Protein AF-A0A8S2SFI3-F1 (afdb_monomer_lite)

Foldseek 3Di:
DDQFWDWDQDPVRDTDIDGHHCVQFQDDPDPVQAPDPWTKGFPDRPDGPDIQTHEDPQFDDRRSPDGVPPDPVDLCVVLVVQDDPPDDPVPGDPSNVVVVVVVVVVVVVVVVVD

pLDDT: mean 78.78, std 11.24, range [43.22, 95.94]

Secondary structure (DSSP, 8-state):
--SSEEEEE-TTS-EEEEE--HHHHS--S-GGGS-TTPEEEES-SSS-S-EEEEPPTTEESTTS-EE--S----HHHHHHHH--TTS-GGGS-HHHHHHHHHHHHHHHHHHH--

Structure (mmCIF, N/CA/C/O backbone):
data_AF-A0A8S2SFI3-F1
#
_entry.id   AF-A0A8S2SFI3-F1
#
loop_
_atom_site.group_PDB
_atom_site.id
_atom_site.type_symbol
_atom_site.label_atom_id
_atom_site.label_alt_id
_atom_site.label_comp_id
_atom_site.label_asym_id
_atom_site.label_entity_id
_atom_site.label_seq_id
_atom_site.pdbx_PDB_ins_code
_atom_site.Cartn_x
_atom_site.Cartn_y
_atom_site.Cartn_z
_atom_site.occupancy
_atom_site.B_iso_or_equiv
_atom_site.auth_seq_id
_atom_site.auth_comp_id
_atom_site.auth_asym_id
_atom_site.auth_atom_id
_atom_site.pdbx_PDB_model_num
ATOM 1 N N . MET A 1 1 ? -27.427 1.764 4.174 1.00 43.22 1 MET A N 1
ATOM 2 C CA . MET A 1 1 ? -26.903 0.687 3.311 1.00 43.22 1 MET A CA 1
ATOM 3 C C . MET A 1 1 ? -25.541 1.191 2.866 1.00 43.22 1 MET A C 1
ATOM 5 O O . MET A 1 1 ? -25.529 2.257 2.279 1.00 43.22 1 MET A O 1
ATOM 9 N N . ASP A 1 2 ? -24.382 0.740 3.348 1.00 52.88 2 ASP A N 1
ATOM 10 C CA . ASP A 1 2 ? -23.917 -0.594 3.749 1.00 52.88 2 ASP A CA 1
ATOM 11 C C . ASP A 1 2 ? -23.079 -0.527 5.039 1.00 52.88 2 ASP A C 1
ATOM 13 O O . ASP A 1 2 ? -22.007 0.069 5.065 1.00 52.88 2 ASP A O 1
ATOM 17 N N . LYS A 1 3 ? -23.562 -1.117 6.138 1.00 60.16 3 LYS A N 1
ATOM 18 C CA . LYS A 1 3 ? -22.807 -1.226 7.406 1.00 60.16 3 LYS A CA 1
ATOM 19 C C . LYS A 1 3 ? -22.317 -2.649 7.701 1.00 60.16 3 LYS A C 1
ATOM 21 O O . LYS A 1 3 ? -21.690 -2.873 8.734 1.00 60.16 3 LYS A O 1
ATOM 26 N N . PHE A 1 4 ? -22.633 -3.593 6.817 1.00 70.31 4 PHE A N 1
ATOM 27 C CA . PHE A 1 4 ? -22.477 -5.026 7.060 1.00 70.31 4 PHE A CA 1
ATOM 28 C C . PHE A 1 4 ? -21.632 -5.745 6.013 1.00 70.31 4 PHE A C 1
ATOM 30 O O . PHE A 1 4 ? -21.535 -6.957 6.091 1.00 70.31 4 PHE A O 1
ATOM 37 N N . TYR A 1 5 ? -21.022 -5.057 5.047 1.00 75.19 5 TYR A N 1
ATOM 38 C CA . TYR A 1 5 ? -20.206 -5.714 4.024 1.00 75.19 5 TYR A CA 1
ATOM 39 C C . TYR A 1 5 ? -18.886 -4.975 3.824 1.00 75.19 5 TYR A C 1
ATOM 41 O O . TYR A 1 5 ? -18.870 -3.753 3.693 1.00 75.19 5 TYR A O 1
ATOM 49 N N . LEU A 1 6 ? -17.786 -5.728 3.787 1.00 77.88 6 LEU A N 1
ATOM 50 C CA . LEU A 1 6 ? -16.455 -5.255 3.418 1.00 77.88 6 LEU A CA 1
ATOM 51 C C . LEU A 1 6 ? -1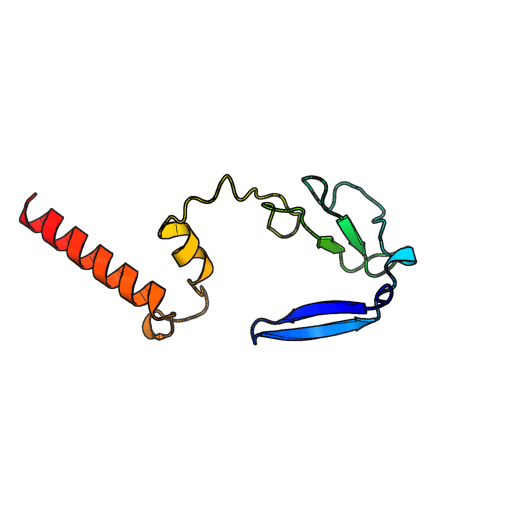6.064 -5.915 2.097 1.00 77.88 6 LEU A C 1
ATOM 53 O O . LEU A 1 6 ? -15.961 -7.137 2.025 1.00 77.88 6 LEU A O 1
ATOM 57 N N . CYS A 1 7 ? -15.824 -5.110 1.066 1.00 79.88 7 CYS A N 1
ATOM 58 C CA . CYS A 1 7 ? -15.398 -5.595 -0.243 1.00 79.88 7 CYS A CA 1
ATOM 59 C C . CYS A 1 7 ? -13.909 -5.333 -0.464 1.00 79.88 7 CYS A C 1
ATOM 61 O O . CYS A 1 7 ? -13.443 -4.200 -0.354 1.00 79.88 7 CYS A O 1
ATOM 63 N N . LEU A 1 8 ? -13.170 -6.385 -0.808 1.00 77.94 8 LEU A N 1
ATOM 64 C CA . LEU A 1 8 ? -11.751 -6.339 -1.138 1.00 77.94 8 LEU A CA 1
ATOM 65 C C . LEU A 1 8 ? -11.571 -6.654 -2.622 1.00 77.94 8 LEU A C 1
ATOM 67 O O . LEU A 1 8 ? -12.059 -7.670 -3.117 1.00 77.94 8 LEU A O 1
ATOM 71 N N . CYS A 1 9 ? -10.848 -5.799 -3.340 1.00 77.62 9 CYS A N 1
ATOM 72 C CA . CYS A 1 9 ? -10.479 -6.086 -4.721 1.00 77.62 9 CYS A CA 1
ATOM 73 C C . CYS A 1 9 ? -9.340 -7.108 -4.754 1.00 77.62 9 CYS A C 1
ATOM 75 O O . CYS A 1 9 ? -8.266 -6.895 -4.191 1.00 77.62 9 CYS A O 1
ATOM 77 N N . THR A 1 10 ? -9.575 -8.219 -5.442 1.00 68.75 10 THR A N 1
ATOM 78 C CA . THR A 1 10 ? -8.558 -9.235 -5.723 1.00 68.75 10 THR A CA 1
ATOM 79 C C . THR A 1 10 ? -7.639 -8.784 -6.862 1.00 68.75 10 THR A C 1
ATOM 81 O O . THR A 1 10 ? -7.965 -7.874 -7.631 1.00 68.75 10 THR A O 1
ATOM 84 N N . LYS A 1 11 ? -6.479 -9.441 -7.008 1.00 68.88 11 LYS A N 1
ATOM 85 C CA . LYS A 1 11 ? -5.534 -9.174 -8.112 1.00 68.88 11 LYS A CA 1
ATOM 86 C C . LYS A 1 11 ? -6.170 -9.361 -9.496 1.00 68.88 11 LYS A C 1
ATOM 88 O O . LYS A 1 11 ? -5.755 -8.701 -10.446 1.00 68.88 11 LYS A O 1
ATOM 93 N N . ASP A 1 12 ? -7.213 -10.181 -9.576 1.00 75.19 12 ASP A N 1
ATOM 94 C CA . ASP A 1 12 ? -7.966 -10.476 -10.796 1.00 75.19 12 ASP A CA 1
ATOM 95 C C . ASP A 1 12 ? -9.094 -9.467 -11.063 1.00 75.19 12 ASP A C 1
ATOM 97 O O . ASP A 1 12 ? -9.996 -9.735 -11.854 1.00 75.19 12 ASP A O 1
ATOM 101 N N . ARG A 1 13 ? -9.070 -8.304 -10.391 1.00 71.19 13 ARG A N 1
ATOM 102 C CA . ARG A 1 13 ? -10.060 -7.218 -10.514 1.00 71.19 13 ARG A CA 1
ATOM 103 C C . ARG A 1 13 ? -11.498 -7.623 -10.163 1.00 71.19 13 ARG A C 1
ATOM 105 O O . ARG A 1 13 ? -12.435 -6.917 -10.521 1.00 71.19 13 ARG A O 1
ATOM 112 N N . HIS A 1 14 ? -11.676 -8.716 -9.426 1.00 81.62 14 HIS A N 1
ATOM 113 C CA . HIS A 1 14 ? -12.966 -9.097 -8.855 1.00 81.62 14 HIS A CA 1
ATOM 114 C C . HIS A 1 14 ? -13.089 -8.556 -7.430 1.00 81.62 14 HIS A C 1
ATOM 116 O O . HIS A 1 14 ? -12.139 -8.657 -6.645 1.00 81.62 14 HIS A O 1
ATOM 122 N N . ALA A 1 15 ? -14.255 -8.009 -7.087 1.00 79.44 15 ALA A N 1
ATOM 123 C CA . ALA A 1 15 ? -14.578 -7.626 -5.719 1.00 79.44 15 ALA A CA 1
ATOM 124 C C . ALA A 1 15 ? -15.027 -8.865 -4.935 1.00 79.44 15 ALA A C 1
ATOM 126 O O . ALA A 1 15 ? -16.003 -9.514 -5.306 1.00 79.44 15 ALA A O 1
ATOM 127 N N . ASN A 1 16 ? -14.316 -9.191 -3.857 1.00 79.06 16 ASN A N 1
ATOM 128 C CA . ASN A 1 16 ? -14.723 -10.217 -2.909 1.00 79.06 16 ASN A CA 1
ATOM 129 C C . ASN A 1 16 ? -15.301 -9.532 -1.668 1.00 79.06 16 ASN A C 1
ATOM 131 O O . ASN A 1 16 ? -14.574 -8.849 -0.943 1.00 79.06 16 ASN A O 1
ATOM 135 N N . CYS A 1 17 ? -16.610 -9.664 -1.469 1.00 81.31 17 CYS A N 1
ATOM 136 C CA . CYS A 1 17 ? -17.337 -9.015 -0.386 1.00 81.31 17 CYS A CA 1
ATOM 137 C C . CYS A 1 17 ? -17.658 -10.025 0.709 1.00 81.31 17 CYS A C 1
ATOM 139 O O . CYS A 1 17 ? -18.289 -11.047 0.451 1.00 81.31 17 CYS A O 1
ATOM 141 N N . VAL A 1 18 ? -17.243 -9.719 1.932 1.00 78.75 18 VAL A N 1
ATOM 142 C CA . VAL A 1 18 ? -17.527 -10.528 3.119 1.00 78.75 18 VAL A CA 1
ATOM 143 C C . VAL A 1 18 ? -18.429 -9.755 4.063 1.00 78.75 18 VAL A C 1
ATOM 145 O O . VAL A 1 18 ? -18.359 -8.525 4.136 1.00 78.75 18 VAL A O 1
ATOM 148 N N . GLU A 1 19 ? -19.291 -10.470 4.781 1.00 74.88 19 GLU A N 1
ATOM 149 C CA . GLU A 1 19 ? -20.133 -9.853 5.797 1.00 74.88 19 GLU A CA 1
ATOM 150 C C . GLU A 1 19 ? -19.248 -9.342 6.945 1.00 74.88 19 GLU A C 1
ATOM 152 O O . GLU A 1 19 ? -18.482 -10.087 7.556 1.00 74.88 19 GLU A O 1
ATOM 157 N N . PHE A 1 20 ? -19.304 -8.040 7.197 1.00 73.94 20 PHE A N 1
ATOM 158 C CA . PHE A 1 20 ? -18.461 -7.333 8.144 1.00 73.94 20 PHE A CA 1
ATOM 159 C C . PHE A 1 20 ? -19.247 -6.208 8.820 1.00 73.94 20 PHE A C 1
ATOM 161 O O . PHE A 1 20 ? -19.597 -5.206 8.198 1.00 73.94 20 PHE A O 1
ATOM 168 N N . ASN A 1 21 ? -19.519 -6.364 10.117 1.00 72.75 21 ASN A N 1
ATOM 169 C CA . ASN A 1 21 ? -20.246 -5.370 10.900 1.00 72.75 21 ASN A CA 1
ATOM 170 C C . ASN A 1 21 ? -19.305 -4.244 11.351 1.00 72.75 21 ASN A C 1
ATOM 172 O O . ASN A 1 21 ? -18.552 -4.397 12.318 1.00 72.75 21 ASN A O 1
ATOM 176 N N . TYR A 1 22 ? -19.396 -3.097 10.677 1.00 71.69 22 TYR A N 1
ATOM 177 C CA . TYR A 1 22 ? -18.589 -1.920 10.990 1.00 71.69 22 TYR A CA 1
ATOM 178 C C . TYR A 1 22 ? -18.777 -1.447 12.439 1.00 71.69 22 TYR A C 1
ATOM 180 O O . TYR A 1 22 ? -17.793 -1.084 13.068 1.00 71.69 22 TYR A O 1
ATOM 188 N N . ASP A 1 23 ? -19.987 -1.496 13.005 1.00 69.62 23 ASP A N 1
ATOM 189 C CA . ASP A 1 23 ? -20.259 -0.973 14.354 1.00 69.62 23 ASP A CA 1
ATOM 190 C C . ASP A 1 23 ? -19.609 -1.830 15.467 1.00 69.62 23 ASP A C 1
ATOM 192 O O . ASP A 1 23 ? -19.303 -1.313 16.541 1.00 69.62 23 ASP A O 1
ATOM 196 N N . LYS A 1 24 ? -19.348 -3.125 15.220 1.00 68.38 24 LYS A N 1
ATOM 197 C CA . LYS A 1 24 ? -18.701 -4.031 16.196 1.00 68.38 24 LYS A CA 1
ATOM 198 C C . LYS A 1 24 ? -17.179 -4.100 16.068 1.00 68.38 24 LYS A C 1
ATOM 200 O O . LYS A 1 24 ? -16.499 -4.375 17.053 1.00 68.38 24 LYS A O 1
ATOM 205 N N . ASN A 1 25 ? -16.655 -3.843 14.872 1.00 67.19 25 ASN A N 1
ATOM 206 C CA . ASN A 1 25 ? -15.281 -4.187 14.506 1.00 67.19 25 ASN A CA 1
ATOM 207 C C . ASN A 1 25 ? -14.408 -2.971 14.126 1.00 67.19 25 ASN A C 1
ATOM 209 O O . ASN A 1 25 ? -13.288 -3.148 13.646 1.00 67.19 25 ASN A O 1
ATOM 213 N N . L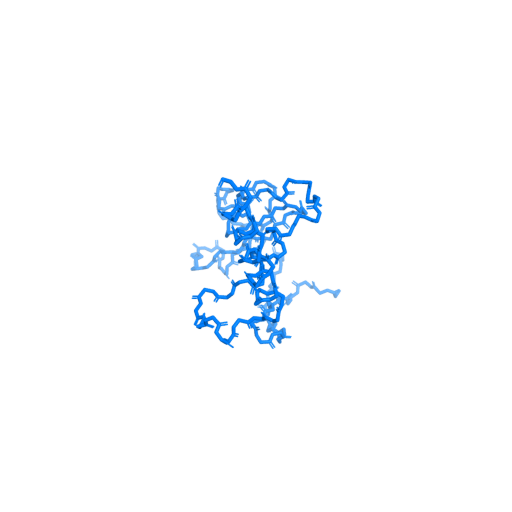EU A 1 26 ? -14.899 -1.739 14.343 1.00 63.88 26 LEU A N 1
ATOM 214 C CA . LEU A 1 26 ? -14.197 -0.487 13.999 1.00 63.88 26 LEU A CA 1
ATOM 215 C C . LEU A 1 26 ? -13.076 -0.074 14.959 1.00 63.88 26 LEU A C 1
ATOM 217 O O . LEU A 1 26 ? -12.380 0.910 14.701 1.00 63.88 26 LEU A O 1
ATOM 221 N N . GLN A 1 27 ? -12.981 -0.714 16.122 1.00 70.50 27 GLN A N 1
ATOM 222 C CA . GLN A 1 27 ? -12.042 -0.309 17.161 1.00 70.50 27 GLN A CA 1
ATOM 223 C C . GLN A 1 27 ? -11.143 -1.475 17.512 1.00 70.50 27 GLN A C 1
ATOM 225 O O . GLN A 1 27 ? -11.519 -2.367 18.264 1.00 70.50 27 GLN A O 1
ATOM 230 N N . CYS A 1 28 ? -9.942 -1.442 16.948 1.00 78.75 28 CYS A N 1
ATOM 231 C CA . CYS A 1 28 ? -8.870 -2.320 17.366 1.00 78.75 28 CYS A CA 1
ATOM 232 C C . CYS A 1 28 ? -8.485 -2.037 18.819 1.00 78.75 28 CYS A C 1
ATOM 234 O O . CYS A 1 28 ? -8.467 -0.882 19.251 1.00 78.75 28 CYS A O 1
ATOM 236 N N . SER A 1 29 ? -8.099 -3.084 19.548 1.00 76.00 29 SER A N 1
ATOM 237 C CA . SER A 1 29 ? -7.693 -2.984 20.958 1.00 76.00 29 SER A CA 1
ATOM 238 C C . SER A 1 29 ? -6.493 -2.053 21.189 1.00 76.00 29 SER A C 1
ATOM 240 O O . SER A 1 29 ? -6.286 -1.573 22.299 1.00 76.00 29 SER A O 1
ATOM 242 N N . SER A 1 30 ? -5.710 -1.767 20.143 1.00 76.19 30 SER A N 1
ATOM 243 C CA . SER A 1 30 ? -4.598 -0.817 20.170 1.00 76.19 30 SER A CA 1
ATOM 244 C C . SER A 1 30 ? -4.659 0.142 18.984 1.00 76.19 30 SER A C 1
ATOM 246 O O . SER A 1 30 ? -4.934 -0.252 17.851 1.00 76.19 30 SER A O 1
ATOM 248 N N . LYS A 1 31 ? -4.336 1.415 19.232 1.00 73.12 31 LYS A N 1
ATOM 249 C CA . LYS A 1 31 ? -4.211 2.445 18.187 1.00 73.12 31 LYS A CA 1
ATOM 250 C C . LYS A 1 31 ? -2.896 2.353 17.407 1.00 73.12 31 LYS A C 1
ATOM 252 O O . LYS A 1 31 ? -2.743 3.050 16.414 1.00 73.12 31 LYS A O 1
ATOM 257 N N . HIS A 1 32 ? -1.956 1.508 17.833 1.00 81.50 32 HIS A N 1
ATOM 258 C CA . HIS A 1 32 ? -0.630 1.405 17.215 1.00 81.50 32 HIS A CA 1
ATOM 259 C C . HIS A 1 32 ? -0.590 0.529 15.957 1.00 81.50 32 HIS A C 1
ATOM 261 O O . HIS A 1 32 ? 0.435 0.494 15.286 1.00 81.50 32 HIS A O 1
ATOM 267 N N . TYR A 1 33 ? -1.678 -0.171 15.619 1.00 87.00 33 TYR A N 1
ATOM 268 C CA . TYR A 1 33 ? -1.704 -1.020 14.426 1.00 87.00 33 TYR A CA 1
ATOM 269 C C . TYR A 1 33 ? -1.740 -0.228 13.120 1.00 87.00 33 TYR A C 1
ATOM 271 O O . TYR A 1 33 ? -1.189 -0.690 12.130 1.00 87.00 33 TYR A O 1
ATOM 279 N N . CYS A 1 34 ? -2.364 0.951 13.113 1.00 90.38 34 CYS A N 1
ATOM 280 C CA . CYS A 1 34 ? -2.485 1.783 11.922 1.00 90.38 34 CYS A CA 1
ATOM 281 C C . CYS A 1 34 ? -1.941 3.186 12.203 1.00 90.38 34 CYS A C 1
ATOM 283 O O . CYS A 1 34 ? -2.266 3.801 13.217 1.00 90.38 34 CYS A O 1
ATOM 285 N N . ALA A 1 35 ? -1.120 3.702 11.296 1.00 91.56 35 ALA A N 1
ATOM 286 C CA . ALA A 1 35 ? -0.526 5.028 11.369 1.00 91.56 35 ALA A CA 1
ATOM 287 C C . ALA A 1 35 ? -1.402 6.086 10.672 1.00 91.56 35 ALA A C 1
ATOM 289 O O . ALA A 1 35 ? -2.392 5.777 10.006 1.00 91.56 35 ALA A O 1
ATOM 290 N N . ASN A 1 36 ? -1.017 7.359 10.818 1.00 91.00 36 ASN A N 1
ATOM 291 C CA . ASN A 1 36 ? -1.507 8.477 9.999 1.00 91.00 36 ASN A CA 1
ATOM 292 C C . ASN A 1 36 ? -3.040 8.668 9.978 1.00 91.00 36 ASN A C 1
ATOM 294 O O . ASN A 1 36 ? -3.626 9.087 8.979 1.00 91.00 36 ASN A O 1
ATOM 298 N N . GLY A 1 37 ? -3.705 8.372 11.100 1.00 87.06 37 GLY A N 1
ATOM 299 C CA . GLY A 1 37 ? -5.150 8.576 11.254 1.00 87.06 37 GLY A CA 1
ATOM 300 C C . GLY A 1 37 ? -6.018 7.581 10.476 1.00 87.06 37 GLY A C 1
ATOM 301 O O . GLY A 1 37 ? -7.206 7.836 10.278 1.00 87.06 37 GLY A O 1
ATOM 302 N N . ALA A 1 38 ? -5.444 6.464 10.028 1.00 88.06 38 ALA A N 1
ATOM 303 C CA . ALA A 1 38 ? -6.179 5.395 9.368 1.00 88.06 38 ALA A CA 1
ATOM 304 C C . ALA A 1 38 ? -7.219 4.744 10.298 1.00 88.06 38 ALA A C 1
ATOM 306 O O . ALA A 1 38 ? -7.028 4.646 11.514 1.00 88.06 38 ALA A O 1
ATOM 307 N N . LYS A 1 39 ? -8.324 4.265 9.713 1.00 87.75 39 LYS A N 1
ATOM 308 C CA . LYS A 1 39 ? -9.327 3.488 10.456 1.00 87.75 39 LYS A CA 1
ATOM 309 C C . LYS A 1 39 ? -8.843 2.047 10.578 1.00 87.75 39 LYS A C 1
ATOM 311 O O . LYS A 1 39 ? -8.461 1.444 9.580 1.00 87.75 39 LYS A O 1
ATOM 316 N N . CYS A 1 40 ? -8.877 1.502 11.787 1.00 86.50 40 CYS A N 1
ATOM 317 C CA . CYS A 1 40 ? -8.460 0.132 12.054 1.00 86.50 40 CYS A CA 1
ATOM 318 C C . CYS A 1 40 ? -9.679 -0.790 12.096 1.00 86.50 40 CYS A C 1
ATOM 320 O O . CYS A 1 40 ? -10.660 -0.484 12.770 1.00 86.50 40 CYS A O 1
ATOM 322 N N . LEU A 1 41 ? -9.611 -1.901 11.371 1.00 83.94 41 LEU A N 1
ATOM 323 C CA . LEU A 1 41 ? -10.625 -2.945 11.350 1.00 83.94 41 LEU A CA 1
ATOM 324 C C . LEU A 1 41 ? -10.008 -4.234 11.887 1.00 83.94 41 LEU A C 1
ATOM 326 O O . LEU A 1 41 ? -8.900 -4.596 11.488 1.00 83.94 41 LEU A O 1
ATOM 330 N N . GLN A 1 42 ? -10.735 -4.933 12.750 1.00 82.00 42 GLN A N 1
ATOM 331 C CA . GLN A 1 42 ? -10.340 -6.252 13.242 1.00 82.00 42 GLN A CA 1
ATOM 332 C C . GLN A 1 42 ? -11.433 -7.285 12.975 1.00 82.00 42 GLN A C 1
ATOM 334 O O . GLN A 1 42 ? -12.613 -6.951 12.911 1.00 82.00 42 GLN A O 1
ATOM 339 N N . ASP A 1 43 ? -11.049 -8.542 12.804 1.00 75.06 43 ASP A N 1
ATOM 340 C CA . ASP A 1 43 ? -11.982 -9.646 12.567 1.00 75.06 43 ASP A CA 1
ATOM 341 C C . ASP A 1 43 ? -12.775 -10.043 13.825 1.00 75.06 43 ASP A C 1
ATOM 343 O O . ASP A 1 43 ? -13.957 -10.381 13.724 1.00 75.06 43 ASP A O 1
ATOM 347 N N . HIS A 1 44 ? -12.161 -9.961 15.010 1.00 75.88 44 HIS A N 1
ATOM 348 C CA . HIS A 1 44 ? -12.787 -10.346 16.274 1.00 75.88 44 HIS A CA 1
ATOM 349 C C . HIS A 1 44 ? -12.495 -9.341 17.407 1.00 75.88 44 HIS A C 1
ATOM 351 O O . HIS A 1 44 ? -11.345 -8.934 17.575 1.00 75.88 44 HIS A O 1
ATOM 357 N N . PRO A 1 45 ? -13.495 -8.957 18.232 1.00 74.19 45 PRO A N 1
ATOM 358 C CA . PRO A 1 45 ? -13.325 -7.932 19.265 1.00 74.19 45 PRO A CA 1
ATOM 359 C C . PRO A 1 45 ? -12.395 -8.336 20.417 1.00 74.19 45 PRO A C 1
ATOM 361 O O . PRO A 1 45 ? -11.744 -7.483 21.012 1.00 74.19 45 PRO A O 1
ATOM 364 N N . THR A 1 46 ? -12.347 -9.627 20.751 1.00 76.44 46 THR A N 1
ATOM 365 C CA . THR A 1 46 ? -11.663 -10.152 21.948 1.00 76.44 46 THR A CA 1
ATOM 366 C C . THR A 1 46 ? -10.331 -10.846 21.661 1.00 76.44 46 THR A C 1
ATOM 368 O O . THR A 1 46 ? -9.468 -10.901 22.530 1.00 76.44 46 THR A O 1
ATOM 371 N N . CYS A 1 47 ? -10.148 -11.379 20.457 1.00 79.25 47 CYS A N 1
ATOM 372 C CA . CYS A 1 47 ? -8.970 -12.146 20.042 1.00 79.25 47 CYS A CA 1
ATOM 373 C C . CYS A 1 47 ? -8.802 -12.003 18.521 1.00 79.25 47 CYS A C 1
ATOM 375 O O . CYS A 1 47 ? -9.234 -12.881 17.772 1.00 79.25 47 CYS A O 1
ATOM 377 N N . PRO A 1 48 ? -8.287 -10.853 18.055 1.00 76.94 48 PRO A N 1
ATOM 378 C CA . PRO A 1 48 ? -8.189 -10.577 16.631 1.00 76.94 48 PRO A CA 1
ATOM 379 C C . PRO A 1 48 ? -7.099 -11.441 15.985 1.00 76.94 48 PRO A C 1
AT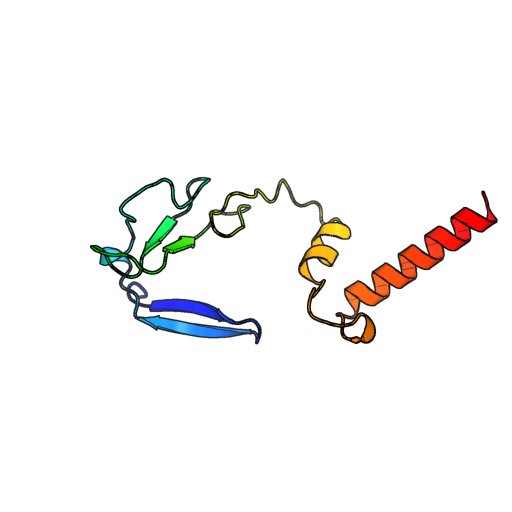OM 381 O O . PRO A 1 48 ? -5.963 -11.464 16.462 1.00 76.94 48 PRO A O 1
ATOM 384 N N . SER A 1 49 ? -7.435 -12.133 14.894 1.00 80.56 49 SER A N 1
ATOM 385 C CA . SER A 1 49 ? -6.483 -12.922 14.093 1.00 80.56 49 SER A CA 1
ATOM 386 C C . SER A 1 49 ? -6.020 -12.168 12.845 1.00 80.56 49 SER A C 1
ATOM 388 O O . SER A 1 49 ? -4.966 -12.476 12.288 1.00 80.56 49 SER A O 1
ATOM 390 N N . ALA A 1 50 ? -6.778 -11.155 12.420 1.00 79.12 50 ALA A N 1
ATOM 391 C CA . ALA A 1 50 ? -6.442 -10.309 11.286 1.00 79.12 50 ALA A CA 1
ATOM 392 C C . ALA A 1 50 ? -6.788 -8.843 11.563 1.00 79.12 50 ALA A C 1
ATOM 394 O O . ALA A 1 50 ? -7.828 -8.520 12.141 1.00 79.12 50 ALA A O 1
ATOM 395 N N . ILE A 1 51 ? -5.909 -7.949 11.106 1.00 84.31 51 ILE A N 1
ATOM 396 C CA . ILE A 1 51 ? -6.069 -6.500 11.230 1.00 84.31 51 ILE A CA 1
ATOM 397 C C . ILE A 1 51 ? -5.921 -5.873 9.848 1.00 84.31 51 ILE A C 1
ATOM 399 O O . ILE A 1 51 ? -4.991 -6.193 9.107 1.00 84.31 51 ILE A O 1
ATOM 403 N N . ILE A 1 52 ? -6.839 -4.970 9.512 1.00 85.62 52 ILE A N 1
ATOM 404 C CA . ILE A 1 52 ? -6.854 -4.239 8.247 1.00 85.62 52 ILE A CA 1
ATOM 405 C C . ILE A 1 52 ? -6.872 -2.742 8.551 1.00 85.62 52 ILE A C 1
ATOM 407 O O . ILE A 1 52 ? -7.737 -2.252 9.277 1.00 85.62 52 ILE A O 1
ATOM 411 N N . CYS A 1 53 ? -5.937 -2.002 7.958 1.00 87.56 53 CYS A N 1
ATOM 412 C CA . CYS A 1 53 ? -5.900 -0.548 8.038 1.00 87.56 53 CYS A CA 1
ATOM 413 C C . CYS A 1 53 ? -6.537 0.070 6.790 1.00 87.56 53 CYS A C 1
ATOM 415 O O . CYS A 1 53 ? -6.067 -0.126 5.671 1.00 87.56 53 CYS A O 1
ATOM 417 N N . VAL A 1 54 ? -7.604 0.843 6.983 1.00 86.69 54 VAL A N 1
ATOM 418 C CA .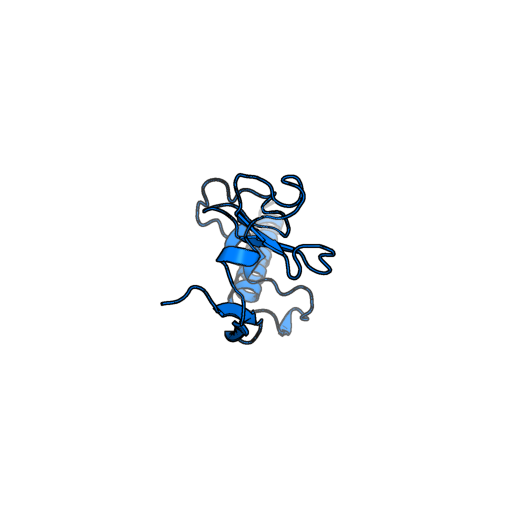 VAL A 1 54 ? -8.220 1.659 5.934 1.00 86.69 54 VAL A CA 1
ATOM 419 C C . VAL A 1 54 ? -7.543 3.024 5.947 1.00 86.69 54 VAL A C 1
ATOM 421 O O . VAL A 1 54 ? -7.825 3.868 6.806 1.00 86.69 54 VAL A O 1
ATOM 424 N N . CYS A 1 55 ? -6.612 3.207 5.015 1.00 87.44 55 CYS A N 1
ATOM 425 C CA . CYS A 1 55 ? -5.782 4.400 4.935 1.00 87.44 55 CYS A CA 1
ATOM 426 C C . CYS A 1 55 ? -6.579 5.646 4.550 1.00 87.44 55 CYS A C 1
ATOM 428 O O . CYS A 1 55 ? -7.538 5.597 3.779 1.00 87.44 55 CYS A O 1
ATOM 430 N N . THR A 1 56 ? -6.156 6.778 5.101 1.00 86.88 56 THR A N 1
ATOM 431 C CA . THR A 1 56 ? -6.591 8.107 4.675 1.00 86.88 56 THR A CA 1
ATOM 432 C C . THR A 1 56 ? -5.975 8.453 3.318 1.00 86.88 56 THR A C 1
ATOM 434 O O . THR A 1 56 ? -5.013 7.821 2.872 1.00 86.88 56 THR A O 1
ATOM 437 N N . ASN A 1 57 ? -6.542 9.452 2.637 1.00 83.19 57 ASN A N 1
ATOM 438 C CA . ASN A 1 57 ? -6.051 9.873 1.326 1.00 83.19 57 ASN A CA 1
ATOM 439 C C . ASN A 1 57 ? -4.544 10.160 1.364 1.00 83.19 57 ASN A C 1
ATOM 441 O O . ASN A 1 57 ? -4.051 10.805 2.289 1.00 83.19 57 ASN A O 1
ATOM 445 N N . CYS A 1 58 ? -3.844 9.699 0.326 1.00 82.44 58 CYS A N 1
ATOM 446 C CA . CYS A 1 58 ? -2.395 9.818 0.164 1.00 82.44 58 CYS A CA 1
ATOM 447 C C . CYS A 1 58 ? -1.550 9.004 1.156 1.00 82.44 58 CYS A C 1
ATOM 449 O O . CYS A 1 58 ? -0.345 9.216 1.208 1.00 82.44 58 CYS A O 1
ATOM 451 N N . PHE A 1 59 ? -2.118 8.057 1.903 1.00 86.25 59 PHE A N 1
ATOM 452 C CA . PHE A 1 59 ? -1.341 7.105 2.700 1.00 86.25 59 PHE A CA 1
ATOM 4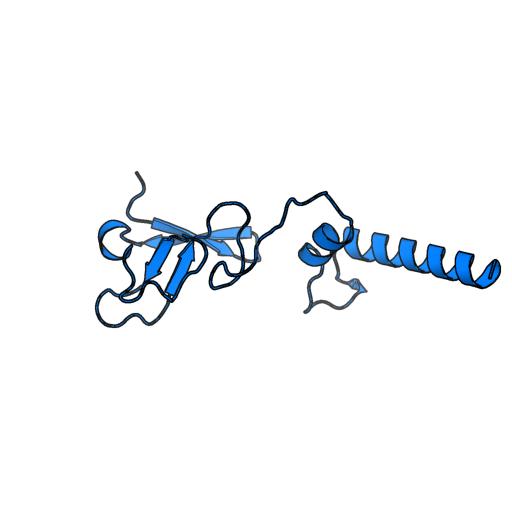53 C C . PHE A 1 59 ? -1.538 5.671 2.208 1.00 86.25 59 PHE A C 1
ATOM 455 O O . PHE A 1 59 ? -2.620 5.301 1.756 1.00 86.25 59 PHE A O 1
ATOM 462 N N . PHE A 1 60 ? -0.487 4.857 2.290 1.00 84.44 60 PHE A N 1
ATOM 463 C CA . PHE A 1 60 ? -0.499 3.466 1.835 1.00 84.44 60 PHE A CA 1
ATOM 464 C C . PHE A 1 60 ? 0.482 2.587 2.627 1.00 84.44 60 PHE A C 1
ATOM 466 O O . PHE A 1 60 ? 1.218 3.059 3.498 1.00 84.44 60 PHE A O 1
ATOM 473 N N . GLY A 1 61 ? 0.473 1.284 2.333 1.00 78.25 61 GLY A N 1
ATOM 474 C CA . GLY A 1 61 ? 1.183 0.254 3.096 1.00 78.25 61 GLY A CA 1
ATOM 475 C C . GLY A 1 61 ? 0.268 -0.466 4.087 1.00 78.25 61 GLY A C 1
ATOM 476 O O . GLY A 1 61 ? -0.869 -0.052 4.308 1.00 78.25 61 GLY A O 1
ATOM 477 N N . HIS A 1 62 ? 0.749 -1.560 4.683 1.00 85.50 62 HIS A N 1
ATOM 478 C CA . HIS A 1 62 ? -0.071 -2.405 5.564 1.00 85.50 62 HIS A CA 1
ATOM 479 C C . HIS A 1 62 ? -0.533 -1.686 6.837 1.00 85.50 62 HIS A C 1
ATOM 481 O O . HIS A 1 62 ? -1.592 -2.013 7.360 1.00 85.50 62 HIS A O 1
ATOM 487 N N . GLN A 1 63 ? 0.228 -0.691 7.302 1.00 91.38 63 GLN A N 1
ATOM 488 C CA . GLN A 1 63 ? -0.115 0.161 8.447 1.00 91.38 63 GLN A CA 1
ATOM 489 C C . GLN A 1 63 ? -0.444 1.592 8.020 1.00 91.38 63 GLN A C 1
ATOM 491 O O . GLN A 1 63 ? -0.533 2.468 8.875 1.00 91.38 63 GLN A O 1
ATOM 496 N N . CYS A 1 64 ? -0.592 1.869 6.721 1.00 90.75 64 CYS A N 1
ATOM 497 C CA . CYS A 1 64 ? -0.700 3.235 6.196 1.00 90.75 64 CYS A CA 1
ATOM 498 C C . CYS A 1 64 ? 0.510 4.113 6.555 1.00 90.75 64 CYS A C 1
ATOM 500 O O . CYS A 1 64 ? 0.374 5.318 6.760 1.00 90.75 64 CYS A O 1
ATOM 502 N N . GLN A 1 65 ? 1.692 3.505 6.686 1.00 89.88 65 GLN A N 1
ATOM 503 C CA . GLN A 1 65 ? 2.910 4.162 7.154 1.00 89.88 65 GLN A CA 1
ATOM 504 C C . GLN A 1 65 ? 3.579 5.035 6.087 1.00 89.88 65 GLN A C 1
ATOM 506 O O . GLN A 1 65 ? 4.351 5.930 6.426 1.00 89.88 65 GLN A O 1
ATOM 511 N N . PHE A 1 66 ? 3.298 4.781 4.810 1.00 83.88 66 PHE A N 1
ATOM 512 C CA . PHE A 1 66 ? 3.898 5.512 3.703 1.00 83.88 66 PHE A CA 1
ATOM 513 C C . PHE A 1 66 ? 2.970 6.629 3.252 1.00 83.88 66 PHE A C 1
ATOM 515 O O . PHE A 1 66 ? 1.760 6.434 3.161 1.00 83.88 66 PHE A O 1
ATOM 522 N N . TYR A 1 67 ? 3.544 7.792 2.962 1.00 83.75 67 TYR A N 1
ATOM 523 C CA . TYR A 1 67 ? 2.827 8.937 2.419 1.00 83.75 67 TYR A CA 1
ATOM 524 C C . TYR A 1 67 ? 3.168 9.085 0.939 1.00 83.75 67 TYR A C 1
ATOM 526 O O . TYR A 1 67 ? 4.335 9.253 0.581 1.00 83.75 67 TYR A O 1
ATOM 534 N N . ALA A 1 68 ? 2.148 9.057 0.090 1.00 70.88 68 ALA A N 1
ATOM 535 C CA . ALA A 1 68 ? 2.223 9.480 -1.297 1.00 70.88 68 ALA A CA 1
ATOM 536 C C . ALA A 1 68 ? 2.346 11.010 -1.306 1.00 70.88 68 ALA A C 1
ATOM 538 O O . ALA A 1 68 ? 1.363 11.754 -1.371 1.00 70.88 68 ALA A O 1
ATOM 539 N N . LYS A 1 69 ? 3.578 11.488 -1.120 1.00 59.50 69 LYS A N 1
ATOM 540 C CA . LYS A 1 69 ? 3.902 12.909 -1.069 1.00 59.50 69 LYS A CA 1
ATOM 541 C C . LYS A 1 69 ? 3.658 13.512 -2.438 1.00 59.50 69 LYS A C 1
ATOM 543 O O . LYS A 1 69 ? 4.474 13.293 -3.317 1.00 59.50 69 LYS A O 1
ATOM 548 N N . GLY A 1 70 ? 2.559 14.262 -2.583 1.00 53.00 70 GLY A N 1
ATOM 549 C CA . GLY A 1 70 ? 2.296 15.141 -3.726 1.00 53.00 70 GLY A CA 1
ATOM 550 C C . GLY A 1 70 ? 2.811 14.562 -5.037 1.00 53.00 70 GLY A C 1
ATOM 551 O O . GLY A 1 70 ? 3.768 15.086 -5.594 1.00 53.00 70 GLY A O 1
ATOM 552 N N . LEU A 1 71 ? 2.210 13.445 -5.438 1.00 48.91 71 LEU A N 1
ATOM 553 C CA . LEU A 1 71 ? 2.426 12.718 -6.680 1.00 48.91 71 LEU A CA 1
ATOM 554 C C . LEU A 1 71 ? 2.334 13.674 -7.883 1.00 48.91 71 LEU A C 1
ATOM 556 O O . LEU A 1 71 ? 1.293 13.819 -8.522 1.00 48.91 71 LEU A O 1
ATOM 560 N N . GLY A 1 72 ? 3.432 14.351 -8.213 1.00 52.19 72 GLY A N 1
ATOM 561 C CA . GLY A 1 72 ? 3.690 14.657 -9.610 1.00 52.19 72 GLY A CA 1
ATOM 562 C C . GLY A 1 72 ? 3.702 13.311 -10.322 1.00 52.19 72 GLY A C 1
ATOM 563 O O . GLY A 1 72 ? 4.298 12.374 -9.804 1.00 52.19 72 GLY A O 1
ATOM 564 N N . LEU A 1 73 ? 2.993 13.189 -11.442 1.00 54.56 73 LEU A N 1
ATOM 565 C CA . LEU A 1 73 ? 2.956 11.997 -12.294 1.00 54.56 73 LEU A CA 1
ATOM 566 C C . LEU A 1 73 ? 4.364 11.701 -12.842 1.00 54.56 73 LEU A C 1
ATOM 568 O O . LEU A 1 73 ? 4.647 11.925 -14.018 1.00 54.56 73 LEU A O 1
ATOM 572 N N . THR A 1 74 ? 5.286 11.278 -11.984 1.00 65.88 74 THR A N 1
ATOM 573 C CA . THR A 1 74 ? 6.628 10.885 -12.376 1.00 65.88 74 THR A CA 1
ATOM 574 C C . THR A 1 74 ? 6.551 9.481 -12.945 1.00 65.88 74 THR A C 1
ATOM 576 O O . THR A 1 74 ? 5.762 8.634 -12.512 1.00 65.88 74 THR A O 1
ATOM 579 N N . LEU A 1 75 ? 7.366 9.244 -13.967 1.00 63.09 75 LEU A N 1
ATOM 580 C CA . LEU A 1 75 ? 7.391 7.970 -14.667 1.00 63.09 75 LEU A CA 1
ATOM 581 C C . LEU A 1 75 ? 7.708 6.817 -13.702 1.00 63.09 75 LEU A C 1
ATOM 583 O O . LEU A 1 75 ? 7.105 5.760 -13.833 1.00 63.09 75 LEU A O 1
ATOM 587 N N . ASP A 1 76 ? 8.578 7.044 -12.711 1.00 65.12 76 ASP A N 1
ATOM 588 C CA . ASP A 1 76 ? 9.020 6.031 -11.746 1.00 65.12 76 ASP A CA 1
ATOM 589 C C . ASP A 1 76 ? 7.898 5.507 -10.844 1.00 65.12 76 ASP A C 1
ATOM 591 O O . ASP A 1 76 ? 7.881 4.321 -10.522 1.00 65.12 76 ASP A O 1
ATOM 595 N N . GLU A 1 77 ? 6.930 6.344 -10.463 1.00 64.56 77 GLU A N 1
ATOM 596 C CA . GLU A 1 77 ? 5.838 5.914 -9.583 1.00 64.56 77 GLU A CA 1
ATOM 597 C C . GLU A 1 77 ? 4.752 5.148 -10.354 1.00 64.56 77 GLU A C 1
ATOM 599 O O . GLU A 1 77 ? 4.260 4.117 -9.888 1.00 64.56 77 GLU A O 1
ATOM 604 N N . ILE A 1 78 ? 4.457 5.574 -11.589 1.00 66.25 78 ILE A N 1
ATOM 605 C CA . ILE A 1 78 ? 3.578 4.833 -12.509 1.00 66.25 78 ILE A CA 1
ATOM 606 C C . ILE A 1 78 ? 4.208 3.482 -12.862 1.00 66.25 78 ILE A C 1
ATOM 608 O O . ILE A 1 78 ? 3.532 2.451 -12.832 1.00 66.25 78 ILE A O 1
ATOM 612 N N . LEU A 1 79 ? 5.510 3.465 -13.168 1.00 67.56 79 LEU A N 1
ATOM 613 C CA . LEU A 1 79 ? 6.217 2.221 -13.453 1.00 67.56 79 LEU A CA 1
ATOM 614 C C . LEU A 1 79 ? 6.276 1.323 -12.222 1.00 67.56 79 LEU A C 1
ATOM 616 O O . LEU A 1 79 ? 6.008 0.133 -12.346 1.00 67.56 79 LEU A O 1
ATOM 620 N N . GLY A 1 80 ? 6.574 1.873 -11.045 1.00 68.00 80 GLY A N 1
ATOM 621 C CA . GLY A 1 80 ? 6.642 1.120 -9.794 1.00 68.00 80 GLY A CA 1
ATOM 622 C C . GLY A 1 80 ? 5.343 0.382 -9.469 1.00 68.00 80 GLY A C 1
ATOM 623 O O . GLY A 1 80 ? 5.390 -0.768 -9.035 1.00 68.00 80 GLY A O 1
ATOM 624 N N . TYR A 1 81 ? 4.189 1.000 -9.741 1.00 66.88 81 TYR A N 1
ATOM 625 C CA . TYR A 1 81 ? 2.881 0.360 -9.574 1.00 66.88 81 TYR A CA 1
ATOM 626 C C . TYR A 1 81 ? 2.615 -0.751 -10.605 1.00 66.88 81 TYR A C 1
ATOM 628 O O . TYR A 1 81 ? 2.059 -1.798 -10.271 1.00 66.88 81 TYR A O 1
ATOM 636 N N . GLU A 1 82 ? 3.020 -0.542 -11.859 1.00 70.31 82 GLU A N 1
ATOM 637 C CA . GLU A 1 82 ? 2.803 -1.500 -12.950 1.00 70.31 82 GLU A CA 1
ATOM 638 C C . GLU A 1 82 ? 3.808 -2.672 -12.947 1.00 70.31 82 GLU A C 1
ATOM 640 O O . GLU A 1 82 ? 3.532 -3.727 -13.524 1.00 70.31 82 GLU A O 1
ATOM 645 N N . ILE A 1 83 ? 4.966 -2.541 -12.288 1.00 76.38 83 ILE A N 1
ATOM 646 C CA . ILE A 1 83 ? 5.986 -3.598 -12.225 1.00 76.38 83 ILE A CA 1
ATOM 647 C C . ILE A 1 83 ? 5.520 -4.755 -11.330 1.00 76.38 83 ILE A C 1
ATOM 649 O O . ILE A 1 83 ? 5.478 -4.690 -10.098 1.00 76.38 83 ILE A O 1
ATOM 653 N N . LYS A 1 84 ? 5.254 -5.900 -11.964 1.00 78.56 84 LYS A N 1
ATOM 654 C CA . LYS A 1 84 ? 4.876 -7.139 -11.277 1.00 78.56 84 LYS A CA 1
ATOM 655 C C . LYS A 1 84 ? 6.118 -7.969 -10.971 1.00 78.56 84 LYS A C 1
ATOM 657 O O . LYS A 1 84 ? 6.653 -8.625 -11.856 1.00 78.56 84 LYS A O 1
ATOM 662 N N . HIS A 1 85 ? 6.554 -7.985 -9.715 1.00 70.56 85 HIS A N 1
ATOM 663 C CA . HIS A 1 85 ? 7.801 -8.645 -9.296 1.00 70.56 85 HIS A CA 1
ATOM 664 C C . HIS A 1 85 ? 7.859 -10.162 -9.567 1.00 70.56 85 HIS A C 1
ATOM 666 O O . HIS A 1 85 ? 8.940 -10.713 -9.728 1.00 70.56 85 HIS A O 1
ATOM 672 N N . ASN A 1 86 ? 6.710 -10.835 -9.670 1.00 78.38 86 ASN A N 1
ATOM 673 C CA . ASN A 1 86 ? 6.640 -12.286 -9.890 1.00 78.38 86 ASN A CA 1
ATOM 674 C C . ASN A 1 86 ? 6.482 -12.681 -11.369 1.00 78.38 86 ASN A C 1
ATOM 676 O O . ASN A 1 86 ? 6.204 -13.842 -11.659 1.00 78.38 86 ASN A O 1
ATOM 680 N N . LEU A 1 87 ? 6.600 -11.728 -12.299 1.00 82.00 87 LEU A N 1
ATOM 681 C CA . LEU A 1 87 ? 6.531 -11.992 -13.734 1.00 82.00 87 LEU A CA 1
ATOM 682 C C . LEU A 1 87 ? 7.893 -11.761 -14.383 1.00 82.00 87 LEU A C 1
ATOM 684 O O . LEU A 1 87 ? 8.562 -10.759 -14.126 1.00 82.00 87 LEU A O 1
ATOM 688 N N . ILE A 1 88 ? 8.268 -12.668 -15.285 1.00 88.38 88 ILE A N 1
ATOM 689 C CA . ILE A 1 88 ? 9.421 -12.466 -16.164 1.00 88.38 88 ILE A CA 1
ATOM 690 C C . ILE A 1 88 ? 9.205 -11.227 -17.041 1.00 88.38 88 ILE A C 1
ATOM 692 O O . ILE A 1 88 ? 8.074 -10.860 -17.362 1.00 88.38 88 ILE A O 1
ATOM 696 N N . PHE A 1 89 ? 10.292 -10.584 -17.468 1.00 83.06 89 PHE A N 1
ATOM 697 C CA . PHE A 1 89 ? 10.235 -9.312 -18.198 1.00 83.06 89 PHE A CA 1
ATOM 698 C C . PHE A 1 89 ? 9.344 -9.359 -19.457 1.00 83.06 89 PHE A C 1
ATOM 700 O O . PHE A 1 89 ? 8.588 -8.431 -19.740 1.00 83.06 89 PHE A O 1
ATOM 707 N N . THR A 1 90 ? 9.339 -10.483 -20.178 1.00 85.69 90 THR A N 1
ATOM 708 C CA . THR A 1 90 ? 8.482 -10.698 -21.357 1.00 85.69 90 THR A CA 1
ATOM 709 C C . THR A 1 90 ? 6.987 -10.758 -21.033 1.00 85.69 90 THR A C 1
ATOM 711 O O . THR A 1 90 ? 6.170 -10.556 -21.929 1.00 85.69 90 THR A O 1
ATOM 714 N N . GLN A 1 91 ? 6.608 -10.964 -19.772 1.00 88.69 91 GLN A N 1
ATOM 715 C CA . GLN A 1 91 ? 5.226 -10.988 -19.283 1.00 88.69 91 GLN A CA 1
ATOM 716 C C . GLN A 1 91 ? 4.830 -9.711 -18.523 1.00 88.69 91 GLN A C 1
ATOM 718 O O . GLN A 1 91 ? 3.674 -9.573 -18.124 1.00 88.69 91 GLN A O 1
ATOM 723 N N . GLN A 1 92 ? 5.753 -8.760 -18.346 1.00 87.50 92 GLN A N 1
ATOM 724 C CA . GLN A 1 92 ? 5.435 -7.454 -17.766 1.00 87.50 92 GLN A CA 1
ATOM 725 C C . GLN A 1 92 ? 4.440 -6.671 -18.649 1.00 87.50 92 GLN A C 1
ATOM 727 O O . GLN A 1 92 ? 4.383 -6.897 -19.871 1.00 87.50 92 GLN A O 1
ATOM 732 N N . PRO A 1 93 ? 3.680 -5.725 -18.063 1.00 86.00 93 PRO A N 1
ATOM 733 C CA . PRO A 1 93 ? 2.806 -4.825 -18.808 1.00 86.00 93 PRO A CA 1
ATOM 734 C C . PRO A 1 93 ? 3.546 -4.047 -19.900 1.00 86.00 93 PRO A C 1
ATOM 736 O O . PRO A 1 93 ? 4.750 -3.793 -19.808 1.00 86.00 93 PRO A O 1
ATOM 739 N N . PHE A 1 94 ? 2.805 -3.630 -20.931 1.00 84.56 94 PHE A N 1
ATOM 740 C CA . PHE A 1 94 ? 3.353 -2.863 -22.054 1.00 84.56 94 PHE A CA 1
ATOM 741 C C . PHE A 1 94 ? 4.093 -1.601 -21.589 1.00 84.56 94 PHE A C 1
ATOM 743 O O . PHE A 1 94 ? 5.199 -1.344 -22.059 1.00 84.56 94 PHE A O 1
ATOM 750 N N . SER A 1 95 ? 3.538 -0.882 -20.608 1.00 83.50 95 SER A N 1
ATOM 751 C CA . SER A 1 95 ? 4.137 0.333 -20.043 1.00 83.50 95 SER A CA 1
ATOM 752 C C . SER A 1 95 ? 5.551 0.099 -19.500 1.00 83.50 95 SER A C 1
ATOM 754 O O . SER A 1 95 ? 6.451 0.885 -19.775 1.00 83.50 95 SER A O 1
ATOM 756 N N . VAL A 1 96 ? 5.782 -1.016 -18.798 1.00 86.62 96 VAL A N 1
ATOM 757 C CA . VAL A 1 96 ? 7.099 -1.361 -18.231 1.00 86.62 96 VAL A CA 1
ATOM 758 C C . VAL A 1 96 ? 8.112 -1.662 -19.336 1.00 86.62 96 VAL A C 1
ATOM 760 O O . VAL A 1 96 ? 9.239 -1.170 -19.300 1.00 86.62 96 VAL A O 1
ATOM 763 N N . LYS A 1 97 ? 7.707 -2.439 -20.349 1.00 90.06 97 LYS A N 1
ATOM 764 C CA . LYS A 1 97 ? 8.570 -2.783 -21.491 1.00 90.06 97 LYS A CA 1
ATOM 765 C C . LYS A 1 97 ? 8.956 -1.550 -22.303 1.00 90.06 97 LYS A C 1
ATOM 767 O O . LYS A 1 97 ? 10.120 -1.408 -22.668 1.00 90.06 97 LYS A O 1
ATOM 772 N N . LEU A 1 98 ? 7.990 -0.671 -22.566 1.00 89.88 98 LEU A N 1
ATOM 773 C CA . LEU A 1 98 ? 8.203 0.566 -23.310 1.00 89.88 98 LEU A CA 1
ATOM 774 C C . LEU A 1 98 ? 9.191 1.484 -22.583 1.00 89.88 98 LEU A C 1
ATOM 776 O O . LEU A 1 98 ? 10.151 1.945 -23.195 1.00 89.88 98 LEU A O 1
ATOM 780 N N . SER A 1 99 ? 9.005 1.700 -21.281 1.00 89.19 99 SER A N 1
ATOM 781 C CA . SER A 1 99 ? 9.925 2.531 -20.501 1.00 89.19 99 SER A CA 1
ATOM 782 C C . SER A 1 99 ? 11.331 1.938 -20.440 1.00 89.19 99 SER A C 1
ATOM 784 O O . SER A 1 99 ? 12.297 2.663 -20.647 1.00 89.19 99 SER A O 1
ATOM 786 N N . ALA A 1 100 ? 11.471 0.622 -20.253 1.00 89.94 100 ALA A N 1
ATOM 787 C CA . ALA A 1 100 ? 12.779 -0.035 -20.278 1.00 89.94 100 ALA A CA 1
ATOM 788 C C . ALA A 1 100 ? 13.495 0.129 -21.632 1.00 89.94 100 ALA A C 1
ATOM 790 O O . ALA A 1 100 ? 14.700 0.374 -21.669 1.00 89.94 100 ALA A O 1
ATOM 791 N N . PHE A 1 101 ? 12.754 0.038 -22.740 1.00 93.25 101 PHE A N 1
ATOM 792 C CA . PHE A 1 101 ? 13.289 0.278 -24.079 1.00 93.25 101 PHE A CA 1
ATOM 793 C C . PHE A 1 101 ? 13.784 1.722 -24.251 1.00 93.25 101 PHE A C 1
ATOM 795 O O . PHE A 1 101 ? 14.901 1.935 -24.721 1.00 93.25 101 PHE A O 1
ATOM 802 N N . ILE A 1 102 ? 12.993 2.708 -23.813 1.00 92.38 102 ILE A N 1
ATOM 803 C CA . ILE A 1 102 ? 13.363 4.130 -23.862 1.00 92.38 102 ILE A CA 1
ATOM 804 C C . ILE A 1 102 ? 14.631 4.394 -23.037 1.00 92.38 102 ILE A C 1
ATOM 806 O O . ILE A 1 102 ? 15.565 5.019 -23.540 1.00 92.38 102 ILE A O 1
ATOM 810 N N . THR A 1 103 ? 14.702 3.879 -21.807 1.00 91.94 103 THR A N 1
ATOM 811 C CA . THR A 1 103 ? 15.881 4.030 -20.941 1.00 91.94 103 THR A CA 1
ATOM 812 C C . THR A 1 103 ? 17.129 3.421 -21.578 1.00 91.94 103 THR A C 1
ATOM 814 O O . THR A 1 103 ? 18.201 4.019 -21.523 1.00 91.94 103 THR A O 1
ATOM 817 N N . MET A 1 104 ? 17.000 2.264 -22.235 1.00 94.06 104 MET A N 1
ATOM 818 C CA . MET A 1 104 ? 18.119 1.617 -22.923 1.00 94.06 104 MET A CA 1
ATOM 819 C C . MET A 1 104 ? 18.653 2.491 -24.071 1.00 94.06 104 MET A C 1
ATOM 821 O O . MET A 1 104 ? 19.861 2.706 -24.167 1.00 94.06 104 MET A O 1
ATOM 825 N N . ILE A 1 105 ? 17.765 3.086 -24.875 1.00 95.44 105 ILE A N 1
ATOM 826 C CA . ILE A 1 105 ? 18.153 4.034 -25.932 1.00 95.44 105 ILE A CA 1
ATOM 827 C C . ILE A 1 105 ? 18.887 5.247 -25.349 1.00 95.44 105 ILE A C 1
ATOM 829 O O . ILE A 1 105 ? 19.942 5.619 -25.859 1.00 95.44 105 ILE A O 1
ATOM 833 N N . MET A 1 106 ? 18.358 5.855 -24.282 1.00 93.50 106 MET A N 1
ATOM 834 C CA . MET A 1 106 ? 18.989 7.020 -23.649 1.00 93.50 106 MET A CA 1
ATOM 835 C C . MET A 1 106 ? 20.405 6.703 -23.152 1.00 93.50 106 MET A C 1
ATOM 837 O O . MET A 1 106 ? 21.316 7.504 -23.355 1.00 93.50 106 MET A O 1
ATOM 841 N N . LEU A 1 107 ? 20.606 5.520 -22.563 1.00 94.19 107 LEU A N 1
ATOM 842 C CA . LEU A 1 107 ? 21.922 5.059 -22.119 1.00 94.19 107 LEU A CA 1
ATOM 843 C C . LEU A 1 107 ? 22.888 4.853 -23.290 1.00 94.19 107 LEU A C 1
ATOM 845 O O . LEU A 1 107 ? 24.030 5.293 -23.210 1.00 94.19 107 LEU A O 1
ATOM 849 N N . LEU A 1 108 ? 22.442 4.231 -24.387 1.00 95.94 108 LEU A N 1
ATOM 850 C CA . LEU A 1 108 ? 23.278 4.046 -25.578 1.00 95.94 108 LEU A CA 1
ATOM 851 C C . LEU A 1 108 ? 23.707 5.380 -26.190 1.00 95.94 108 LEU A C 1
ATOM 853 O O . LEU A 1 108 ? 24.878 5.553 -26.511 1.00 95.94 108 LEU A O 1
ATOM 857 N N . ILE A 1 109 ? 22.779 6.331 -26.322 1.00 95.31 109 ILE A N 1
ATOM 858 C CA . ILE A 1 109 ? 23.091 7.671 -26.838 1.00 95.31 109 ILE A CA 1
ATOM 859 C C . ILE A 1 109 ? 24.095 8.375 -25.917 1.00 95.31 109 ILE A C 1
ATOM 861 O O . ILE A 1 109 ? 25.049 8.977 -26.404 1.00 95.31 109 ILE A O 1
ATOM 865 N N . GLY A 1 110 ? 23.907 8.273 -24.598 1.00 92.12 110 GLY A N 1
ATOM 866 C CA . GLY A 1 110 ? 24.830 8.832 -23.611 1.00 92.12 110 GLY A CA 1
ATOM 867 C C . GLY A 1 110 ? 26.230 8.215 -23.669 1.00 92.12 110 GLY A C 1
ATOM 868 O O . GLY A 1 110 ? 27.204 8.935 -23.504 1.00 92.12 110 GLY A O 1
ATOM 869 N N . LEU A 1 111 ? 26.338 6.914 -23.955 1.00 93.12 111 LEU A N 1
ATOM 870 C CA . LEU A 1 111 ? 27.621 6.217 -24.110 1.00 93.12 111 LEU A CA 1
ATOM 871 C C . LEU A 1 111 ? 28.338 6.547 -25.425 1.00 93.12 111 LEU A C 1
ATOM 873 O O . LEU A 1 111 ? 29.557 6.465 -25.478 1.00 93.12 111 LEU A O 1
ATOM 877 N N . ILE A 1 112 ? 27.601 6.877 -26.489 1.00 93.38 112 ILE A N 1
ATOM 878 C CA . ILE A 1 112 ? 28.188 7.253 -27.786 1.00 93.38 112 ILE A CA 1
ATOM 879 C C . ILE A 1 112 ? 28.689 8.704 -27.764 1.00 93.38 112 ILE A C 1
ATOM 881 O O . ILE A 1 112 ? 29.697 9.013 -28.392 1.00 93.38 112 ILE A O 1
ATOM 885 N N . ASN A 1 113 ? 27.973 9.590 -27.065 1.00 77.75 113 ASN A N 1
ATOM 886 C CA . ASN A 1 113 ? 28.290 11.019 -26.980 1.00 77.75 113 ASN A CA 1
ATOM 887 C C . ASN A 1 113 ? 29.129 11.399 -25.743 1.00 77.75 113 ASN A C 1
ATOM 889 O O . ASN A 1 113 ? 29.363 12.590 -25.527 1.00 77.75 113 ASN A O 1
ATOM 893 N N . GLY A 1 114 ? 29.511 10.418 -24.923 1.00 54.47 114 GLY A N 1
ATOM 894 C CA . GLY A 1 114 ? 30.304 10.577 -23.701 1.00 54.47 114 GLY A CA 1
ATOM 895 C C . GLY 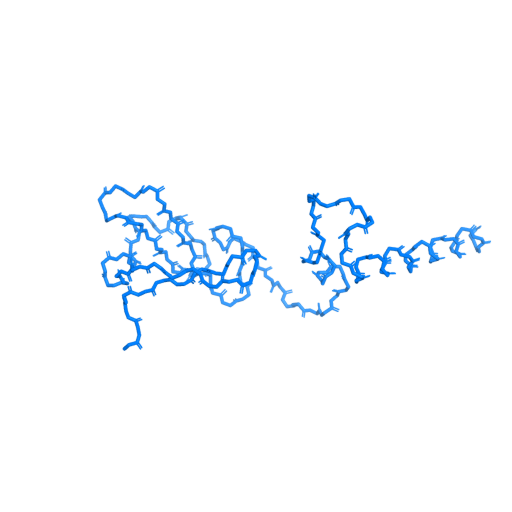A 1 114 ? 31.765 10.203 -23.882 1.00 54.47 114 GLY A C 1
ATOM 896 O O . GLY A 1 114 ? 32.054 9.325 -24.722 1.00 54.47 114 GLY A O 1
#

Radius of gyration: 20.29 Å; chains: 1; bounding box: 57×28×50 Å

InterPro domains:
  IPR000742 EGF-like domain [PS00022] (53-64)

Organism: NCBI:txid392030

Sequence (114 aa):
MDKFYLCLCTKDRHANCVEFNYDKNLQCSSKHYCANGAKCLQDHPTCPSAIICVCTNCFFGHQCQFYAKGLGLTLDEILGYEIKHNLIFTQQPFSVKLSAFITMIMLLIGLING